Protein AF-A0A848B820-F1 (afdb_monomer_lite)

pLDDT: mean 86.5, std 9.91, range [56.38, 97.12]

Structure (mmCIF, N/CA/C/O backbone):
data_AF-A0A848B820-F1
#
_entry.id   AF-A0A848B820-F1
#
loop_
_atom_site.group_PDB
_atom_site.id
_atom_site.type_symbol
_atom_site.label_atom_id
_atom_site.label_alt_id
_atom_site.label_comp_id
_atom_site.label_asym_id
_atom_site.label_entity_id
_atom_site.label_seq_id
_atom_site.pdbx_PDB_ins_code
_atom_site.Cartn_x
_atom_site.Cartn_y
_atom_site.Cartn_z
_atom_site.occupancy
_atom_site.B_iso_or_equiv
_atom_site.auth_seq_id
_atom_site.auth_comp_id
_atom_site.auth_asym_id
_atom_site.auth_atom_id
_atom_site.pdbx_PDB_model_num
ATOM 1 N N . MET A 1 1 ? 37.236 -5.434 -20.023 1.00 56.38 1 MET A N 1
ATOM 2 C CA . MET A 1 1 ? 35.942 -5.131 -19.377 1.00 56.38 1 MET A CA 1
ATOM 3 C C . MET A 1 1 ? 34.919 -4.988 -20.495 1.00 56.38 1 MET A C 1
ATOM 5 O O . MET A 1 1 ? 35.063 -4.077 -21.299 1.00 56.38 1 MET A O 1
ATOM 9 N N . ASN A 1 2 ? 33.991 -5.938 -20.644 1.00 69.88 2 ASN A N 1
ATOM 10 C CA . ASN A 1 2 ? 32.996 -5.896 -21.718 1.00 69.88 2 ASN A CA 1
ATOM 11 C C . ASN A 1 2 ? 31.919 -4.860 -21.369 1.00 69.88 2 ASN A C 1
ATOM 13 O O . ASN A 1 2 ? 31.349 -4.907 -20.282 1.00 69.88 2 ASN A O 1
ATOM 17 N N . GLY A 1 3 ? 31.628 -3.925 -22.278 1.00 71.81 3 GLY A N 1
ATOM 18 C CA . GLY A 1 3 ? 30.678 -2.827 -22.025 1.00 71.81 3 GLY A CA 1
ATOM 19 C C . GLY A 1 3 ? 29.258 -3.284 -21.655 1.00 71.81 3 GLY A C 1
ATOM 20 O O . GLY A 1 3 ? 28.543 -2.582 -20.945 1.00 71.81 3 GLY A O 1
ATOM 21 N N . ILE A 1 4 ? 28.876 -4.492 -22.073 1.00 80.56 4 ILE A N 1
ATOM 22 C CA . ILE A 1 4 ? 27.614 -5.157 -21.713 1.00 80.56 4 ILE A CA 1
ATOM 23 C C . ILE A 1 4 ? 27.532 -5.538 -20.228 1.00 80.56 4 ILE A C 1
ATOM 25 O O . ILE A 1 4 ? 26.482 -5.348 -19.613 1.00 80.56 4 ILE A O 1
ATOM 29 N N . ASP A 1 5 ? 28.633 -5.997 -19.630 1.00 83.12 5 ASP A N 1
ATOM 30 C CA . ASP A 1 5 ? 28.668 -6.371 -18.212 1.00 83.12 5 ASP A CA 1
ATOM 31 C C . ASP A 1 5 ? 28.551 -5.123 -17.325 1.00 83.12 5 ASP A C 1
ATOM 33 O O . ASP A 1 5 ? 27.785 -5.110 -16.361 1.00 83.12 5 ASP A O 1
ATOM 37 N N . GLY A 1 6 ? 29.216 -4.029 -17.720 1.00 84.94 6 GLY A N 1
ATOM 38 C CA . GLY A 1 6 ? 29.137 -2.743 -17.021 1.00 84.94 6 GLY A CA 1
ATOM 39 C C . GLY A 1 6 ? 27.735 -2.122 -17.042 1.00 84.94 6 GLY A C 1
ATOM 40 O O . GLY A 1 6 ? 27.278 -1.583 -16.033 1.00 84.94 6 GLY A O 1
ATOM 41 N N . LEU A 1 7 ? 27.003 -2.244 -18.157 1.00 84.88 7 LEU A N 1
ATOM 42 C CA . LEU A 1 7 ? 25.616 -1.775 -18.241 1.00 84.88 7 LEU A CA 1
ATOM 43 C C . LEU A 1 7 ? 24.677 -2.614 -17.364 1.00 84.88 7 LEU A C 1
ATOM 45 O O . LEU A 1 7 ? 23.835 -2.065 -16.649 1.00 84.88 7 LEU A O 1
ATOM 49 N N . ALA A 1 8 ? 24.824 -3.941 -17.390 1.00 88.12 8 ALA A N 1
ATOM 50 C CA . ALA A 1 8 ? 24.019 -4.833 -16.562 1.00 88.12 8 ALA A CA 1
ATOM 51 C C . ALA A 1 8 ? 24.232 -4.561 -15.061 1.00 88.12 8 ALA A C 1
ATOM 53 O O . ALA A 1 8 ? 23.273 -4.542 -14.282 1.00 88.12 8 ALA A O 1
ATOM 54 N N . GLU A 1 9 ? 25.473 -4.300 -14.652 1.00 89.44 9 GLU A N 1
ATOM 55 C CA . GLU A 1 9 ? 25.823 -3.942 -13.279 1.00 89.44 9 GLU A CA 1
ATOM 56 C C . GLU A 1 9 ? 25.278 -2.564 -12.872 1.00 89.44 9 GLU A C 1
ATOM 58 O O . GLU A 1 9 ? 24.701 -2.420 -11.786 1.00 89.44 9 GLU A O 1
ATOM 63 N N . ALA A 1 10 ? 25.358 -1.568 -13.760 1.00 86.31 10 ALA A N 1
ATOM 64 C CA . ALA A 1 10 ? 24.776 -0.246 -13.536 1.00 86.31 10 ALA A CA 1
ATOM 65 C C . ALA A 1 10 ? 23.250 -0.317 -13.347 1.00 86.31 10 ALA A C 1
ATOM 67 O O . ALA A 1 10 ? 22.708 0.291 -12.419 1.00 86.31 10 ALA A O 1
ATOM 68 N N . LEU A 1 11 ? 22.557 -1.123 -14.158 1.00 87.00 11 LEU A N 1
ATOM 69 C CA . LEU A 1 11 ? 21.112 -1.346 -14.040 1.00 87.00 11 LEU A CA 1
ATOM 70 C C . LEU A 1 11 ? 20.741 -2.043 -12.726 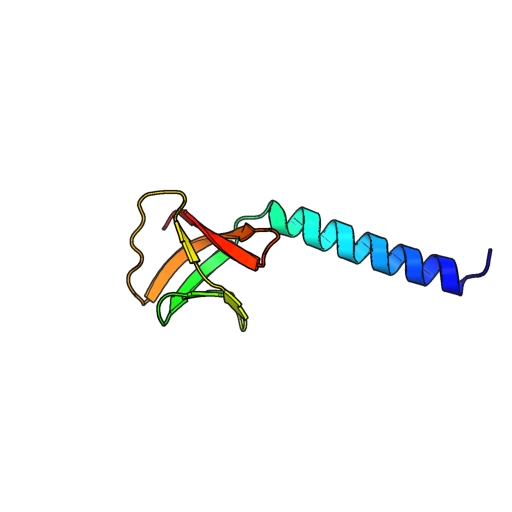1.00 87.00 11 LEU A C 1
ATOM 72 O O . LEU A 1 11 ? 19.798 -1.627 -12.045 1.00 87.00 11 LEU A O 1
ATOM 76 N N . ARG A 1 12 ? 21.490 -3.080 -12.328 1.00 85.75 12 ARG A N 1
ATOM 77 C CA . ARG A 1 12 ? 21.278 -3.769 -11.042 1.00 85.75 12 ARG A CA 1
ATOM 78 C C . ARG A 1 12 ? 21.479 -2.823 -9.862 1.00 85.75 12 ARG A C 1
ATOM 80 O O . ARG A 1 12 ? 20.648 -2.795 -8.953 1.00 85.75 12 ARG A O 1
ATOM 87 N N . THR A 1 13 ? 22.534 -2.017 -9.900 1.00 86.56 13 THR A N 1
ATOM 88 C CA . THR A 1 13 ? 22.856 -1.045 -8.848 1.00 86.56 13 THR A CA 1
ATOM 89 C C . THR A 1 13 ? 21.806 0.059 -8.766 1.00 86.56 13 THR A C 1
ATOM 91 O O . THR A 1 13 ? 21.340 0.384 -7.673 1.00 86.56 13 THR A O 1
ATOM 94 N N . GLY A 1 14 ? 21.365 0.590 -9.910 1.00 81.38 14 GLY A N 1
ATOM 95 C CA . GLY A 1 14 ? 20.284 1.573 -9.980 1.00 81.38 14 GLY A CA 1
ATOM 96 C C . GLY A 1 14 ? 18.976 1.034 -9.404 1.00 81.38 14 GLY A C 1
ATOM 97 O O . GLY A 1 14 ? 18.345 1.693 -8.579 1.00 81.38 14 GLY A O 1
ATOM 98 N N . ARG A 1 15 ? 18.608 -0.207 -9.748 1.00 80.19 15 ARG A N 1
ATOM 99 C CA . ARG A 1 15 ? 17.413 -0.871 -9.204 1.00 80.19 15 ARG A CA 1
ATOM 100 C C . ARG A 1 15 ? 17.509 -1.097 -7.693 1.00 80.19 15 ARG A C 1
ATOM 102 O O . ARG A 1 15 ? 16.517 -0.902 -6.993 1.00 80.19 15 ARG A O 1
ATOM 109 N N . LYS A 1 16 ? 18.685 -1.483 -7.188 1.00 78.81 16 LYS A N 1
ATOM 110 C CA . LYS A 1 16 ? 18.933 -1.668 -5.751 1.00 78.81 16 LYS A CA 1
ATOM 111 C C . LYS A 1 16 ? 18.790 -0.348 -4.988 1.00 78.81 16 LYS A C 1
ATOM 113 O O . LYS A 1 16 ? 18.009 -0.291 -4.046 1.00 78.81 16 LYS A O 1
ATOM 118 N N . ARG A 1 17 ? 19.435 0.726 -5.456 1.00 75.94 17 ARG A N 1
ATOM 119 C CA . ARG A 1 17 ? 19.335 2.065 -4.843 1.00 75.94 17 ARG A CA 1
ATOM 120 C C . ARG A 1 17 ? 17.920 2.632 -4.895 1.00 75.94 17 ARG A C 1
ATOM 122 O O . ARG A 1 17 ? 17.466 3.231 -3.928 1.00 75.94 17 ARG A O 1
ATOM 129 N N . ALA A 1 18 ? 17.200 2.438 -6.001 1.00 67.81 18 ALA A N 1
ATOM 130 C CA . ALA A 1 18 ? 15.806 2.864 -6.108 1.00 67.81 18 ALA A CA 1
ATOM 131 C C . ALA A 1 18 ? 14.914 2.145 -5.083 1.00 67.81 18 ALA A C 1
ATOM 133 O O . ALA A 1 18 ? 14.042 2.771 -4.485 1.00 67.81 18 ALA A O 1
ATOM 134 N N . ARG A 1 19 ? 15.163 0.850 -4.845 1.00 66.25 19 ARG A N 1
ATOM 135 C CA . ARG A 1 19 ? 14.468 0.062 -3.821 1.00 66.25 19 ARG A CA 1
ATOM 136 C C . ARG A 1 19 ? 14.816 0.531 -2.406 1.00 66.25 19 ARG A C 1
ATOM 138 O O . ARG A 1 19 ? 13.905 0.793 -1.634 1.00 66.25 19 ARG A O 1
ATOM 145 N N . GLU A 1 20 ? 16.098 0.711 -2.098 1.00 68.62 20 GLU A N 1
ATOM 146 C CA . GLU A 1 20 ? 16.563 1.202 -0.788 1.00 68.62 20 GLU A CA 1
ATOM 147 C C . GLU A 1 20 ? 16.026 2.609 -0.474 1.00 68.62 20 GLU A C 1
ATOM 149 O O . GLU A 1 20 ? 15.591 2.876 0.642 1.00 68.62 20 GLU A O 1
ATOM 154 N N . ASN A 1 21 ? 15.965 3.499 -1.467 1.00 64.69 21 ASN A N 1
ATOM 155 C CA . ASN A 1 21 ? 15.390 4.835 -1.292 1.00 64.69 21 ASN A CA 1
ATOM 156 C C . ASN A 1 21 ? 13.859 4.816 -1.152 1.00 64.69 21 ASN A C 1
ATOM 158 O O . ASN A 1 21 ? 13.295 5.701 -0.509 1.00 64.69 21 ASN A O 1
ATOM 162 N N . ALA A 1 22 ? 13.174 3.839 -1.754 1.00 60.94 22 ALA A N 1
ATOM 163 C CA . ALA A 1 22 ? 11.733 3.661 -1.592 1.00 60.94 22 ALA A CA 1
ATOM 164 C C . ALA A 1 22 ? 11.374 3.102 -0.206 1.00 60.94 22 ALA A C 1
ATOM 166 O O . ALA A 1 22 ? 10.348 3.492 0.344 1.00 60.94 22 ALA A O 1
ATOM 167 N N . GLU A 1 23 ? 12.237 2.259 0.375 1.00 60.00 23 GLU A N 1
ATOM 168 C CA . GLU A 1 23 ? 12.115 1.776 1.762 1.00 60.00 23 GLU A CA 1
ATOM 169 C C . GLU A 1 23 ? 12.162 2.935 2.778 1.00 60.00 23 GLU A C 1
ATOM 171 O O . GLU A 1 23 ? 11.580 2.823 3.850 1.00 60.00 23 GLU A O 1
ATOM 176 N N . GLN A 1 24 ? 12.788 4.071 2.439 1.00 63.81 24 GLN A N 1
ATOM 177 C CA . GLN A 1 24 ? 12.911 5.226 3.341 1.00 63.81 24 GLN A CA 1
ATOM 178 C C . GLN A 1 24 ? 11.861 6.327 3.141 1.00 63.81 24 GLN A C 1
ATOM 180 O O . GLN A 1 24 ? 11.800 7.259 3.945 1.00 63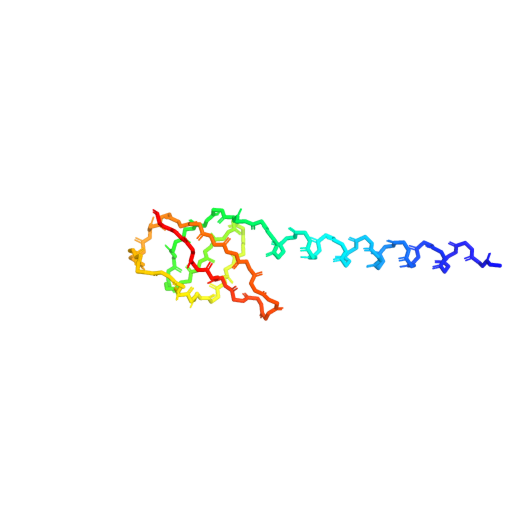.81 24 GLN A O 1
ATOM 185 N N . LYS A 1 25 ? 11.035 6.274 2.089 1.00 81.19 25 LYS A N 1
ATOM 186 C CA . LYS A 1 25 ? 10.065 7.342 1.811 1.00 81.19 25 LYS A CA 1
ATOM 187 C C . LYS A 1 25 ? 8.647 6.906 2.134 1.00 81.19 25 LYS A C 1
ATOM 189 O O . LYS A 1 25 ? 8.117 5.972 1.536 1.00 81.19 25 LYS A O 1
ATOM 194 N N . ALA A 1 26 ? 8.024 7.656 3.040 1.00 87.62 26 ALA A N 1
ATOM 195 C CA . ALA A 1 26 ? 6.588 7.602 3.252 1.00 87.62 26 ALA A CA 1
ATOM 196 C C . ALA A 1 26 ? 5.858 7.930 1.939 1.00 87.62 26 ALA A C 1
ATOM 198 O O . ALA A 1 26 ? 6.191 8.891 1.242 1.00 87.62 26 ALA A O 1
ATOM 199 N N . GLN A 1 27 ? 4.866 7.119 1.605 1.00 92.06 27 GLN A N 1
ATOM 200 C CA . GLN A 1 27 ? 4.016 7.254 0.431 1.00 92.06 27 GLN A CA 1
ATOM 201 C C . GLN A 1 27 ? 2.568 7.392 0.880 1.00 92.06 27 GLN A C 1
ATOM 203 O O . GLN A 1 27 ? 2.170 6.812 1.886 1.00 92.06 27 GLN A O 1
ATOM 208 N N . ARG A 1 28 ? 1.768 8.146 0.124 1.00 93.44 28 ARG A N 1
ATOM 209 C CA . ARG A 1 28 ? 0.340 8.285 0.407 1.00 93.44 28 ARG A CA 1
ATOM 210 C C . ARG A 1 28 ? -0.444 7.182 -0.299 1.00 93.44 28 ARG A C 1
ATOM 212 O O . ARG A 1 28 ? -0.309 7.020 -1.512 1.00 93.44 28 ARG A O 1
ATOM 219 N N . GLY A 1 29 ? -1.269 6.469 0.454 1.00 94.38 29 GLY A N 1
ATOM 220 C CA . GLY A 1 29 ? -2.178 5.440 -0.037 1.00 94.38 29 GLY A CA 1
ATOM 221 C C . GLY A 1 29 ? -3.625 5.698 0.372 1.00 94.38 29 GLY A C 1
ATOM 222 O O . GLY A 1 29 ? -3.921 6.650 1.098 1.00 94.38 29 GLY A O 1
ATOM 223 N N . VAL A 1 30 ? -4.515 4.846 -0.127 1.00 96.69 30 VAL A N 1
ATOM 224 C CA . VAL A 1 30 ? -5.929 4.772 0.263 1.00 96.69 30 VAL A CA 1
ATOM 225 C C . VAL A 1 30 ? -6.220 3.341 0.683 1.00 96.69 30 VAL A C 1
ATOM 227 O O . VAL A 1 30 ? -5.712 2.417 0.046 1.00 96.69 30 VAL A O 1
ATOM 230 N N . ILE A 1 31 ? -6.990 3.156 1.748 1.00 95.75 31 ILE A N 1
ATOM 231 C CA . ILE A 1 31 ? -7.440 1.828 2.156 1.00 95.75 31 ILE A CA 1
ATOM 232 C C . ILE A 1 31 ? -8.631 1.424 1.290 1.00 95.75 31 ILE A C 1
ATOM 234 O O . ILE A 1 31 ? -9.602 2.168 1.182 1.00 95.75 31 ILE A O 1
ATOM 238 N N . GLU A 1 32 ? -8.516 0.279 0.629 1.00 96.12 32 GLU A N 1
ATOM 239 C CA . GLU A 1 32 ? -9.554 -0.320 -0.207 1.00 96.12 32 GLU A CA 1
ATOM 240 C C . GLU A 1 32 ? -9.513 -1.840 -0.023 1.00 96.12 32 GLU A C 1
ATOM 242 O O . GLU A 1 32 ? -8.446 -2.454 -0.151 1.00 96.12 32 GLU A O 1
ATOM 247 N N . ASP A 1 33 ? -10.664 -2.439 0.284 1.00 94.12 33 ASP A N 1
ATOM 248 C CA . ASP A 1 33 ? -10.836 -3.879 0.501 1.00 94.12 33 ASP A CA 1
ATOM 249 C C . ASP A 1 33 ? -9.854 -4.444 1.551 1.00 94.12 33 ASP A C 1
ATOM 251 O O . ASP A 1 33 ? -9.262 -5.516 1.379 1.00 94.12 33 ASP A O 1
ATOM 255 N N . GLY A 1 34 ? -9.614 -3.691 2.635 1.00 92.75 34 GLY A N 1
ATOM 256 C CA . GLY A 1 34 ? -8.686 -4.083 3.709 1.00 92.75 34 GLY A CA 1
ATOM 257 C C . GLY A 1 34 ? -7.203 -4.091 3.305 1.00 92.75 34 GLY A C 1
ATOM 258 O O . GLY A 1 34 ? -6.372 -4.744 3.946 1.00 92.75 34 GLY A O 1
ATOM 259 N N . ARG A 1 35 ? -6.852 -3.396 2.219 1.00 96.69 35 ARG A N 1
ATOM 260 C CA . ARG A 1 35 ? -5.492 -3.289 1.673 1.00 96.69 35 ARG A CA 1
ATOM 261 C C . ARG A 1 35 ? -5.147 -1.833 1.413 1.00 96.69 35 ARG A C 1
ATOM 263 O O . ARG A 1 35 ? -6.024 -1.003 1.223 1.00 96.69 35 ARG A O 1
ATOM 270 N N . VAL A 1 36 ? -3.858 -1.510 1.334 1.00 96.31 36 VAL A N 1
ATOM 271 C CA . VAL A 1 36 ? -3.432 -0.158 0.946 1.00 96.31 36 VAL A CA 1
ATOM 272 C C . VAL A 1 36 ? -3.182 -0.117 -0.556 1.00 96.31 36 VAL A C 1
ATOM 274 O O . VAL A 1 36 ? -2.284 -0.795 -1.065 1.00 96.31 36 VAL A O 1
ATOM 277 N N . ARG A 1 37 ? -3.939 0.719 -1.270 1.00 97.12 37 ARG A N 1
ATOM 278 C CA . ARG A 1 37 ? -3.715 1.028 -2.681 1.00 97.12 37 ARG A CA 1
ATOM 279 C C . ARG A 1 37 ? -2.821 2.256 -2.841 1.00 97.12 37 ARG A C 1
ATOM 281 O O . ARG A 1 37 ? -3.087 3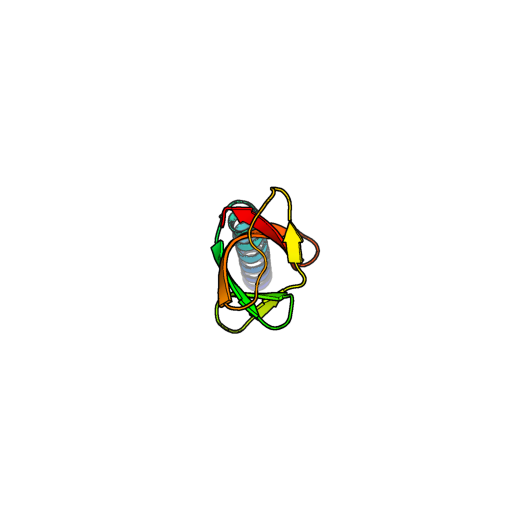.322 -2.288 1.00 97.12 37 ARG A O 1
ATOM 288 N N . ILE A 1 38 ? -1.778 2.120 -3.660 1.00 94.56 38 ILE A N 1
ATOM 289 C CA . ILE A 1 38 ? -0.895 3.215 -4.085 1.00 94.56 38 ILE A CA 1
ATOM 290 C C . ILE A 1 38 ? -0.804 3.179 -5.608 1.00 94.56 38 ILE A C 1
ATOM 292 O O . ILE A 1 38 ? -0.248 2.247 -6.198 1.00 94.56 38 ILE A O 1
ATOM 296 N N . GLY A 1 39 ? -1.376 4.189 -6.266 1.00 91.69 39 GLY A N 1
ATOM 297 C CA . GLY A 1 39 ? -1.531 4.175 -7.721 1.00 91.69 39 GLY A CA 1
ATOM 298 C C . GLY A 1 39 ? -2.326 2.944 -8.173 1.00 91.69 39 GLY A C 1
ATOM 299 O O . GLY A 1 39 ? -3.462 2.754 -7.742 1.00 91.69 39 GLY A O 1
ATOM 300 N N . ALA A 1 40 ? -1.708 2.114 -9.018 1.00 92.88 40 ALA A N 1
ATOM 301 C CA . ALA A 1 40 ? -2.287 0.876 -9.554 1.00 92.88 40 ALA A CA 1
ATOM 302 C C . ALA A 1 40 ? -1.909 -0.396 -8.762 1.00 92.88 40 ALA A C 1
ATOM 304 O O . ALA A 1 40 ? -2.214 -1.502 -9.199 1.00 92.88 40 ALA A O 1
ATOM 305 N N . ARG A 1 41 ? -1.190 -0.273 -7.637 1.00 94.00 41 ARG A N 1
ATOM 306 C CA . ARG A 1 41 ? -0.719 -1.418 -6.838 1.00 94.00 41 ARG A CA 1
ATOM 307 C C . ARG A 1 41 ? -1.492 -1.519 -5.529 1.00 94.00 41 ARG A C 1
ATOM 309 O O . ARG A 1 41 ? -1.791 -0.494 -4.924 1.00 94.00 41 ARG A O 1
ATOM 316 N N . SER A 1 42 ? -1.754 -2.748 -5.085 1.00 95.62 42 SER A N 1
ATOM 317 C CA . SER A 1 42 ? -2.444 -3.053 -3.827 1.00 95.62 42 SER A CA 1
ATOM 318 C C . SER A 1 42 ? -1.574 -3.927 -2.924 1.00 95.62 42 SER A C 1
ATOM 320 O O . SER A 1 42 ? -1.084 -4.983 -3.338 1.00 95.62 42 SER A O 1
ATOM 322 N N . TYR A 1 43 ? -1.398 -3.495 -1.679 1.00 95.38 43 TYR A N 1
ATOM 323 C CA . TYR A 1 43 ? -0.470 -4.078 -0.716 1.00 95.38 43 TYR A CA 1
ATOM 324 C C . TYR A 1 43 ? -1.213 -4.589 0.524 1.00 95.38 43 TYR A C 1
ATOM 326 O O . TYR A 1 43 ? -2.131 -3.912 0.993 1.00 95.38 43 TYR A O 1
ATOM 334 N N . PRO A 1 44 ? -0.829 -5.751 1.088 1.00 95.50 44 PRO A N 1
ATOM 335 C CA . PRO A 1 44 ? -1.326 -6.138 2.404 1.00 95.50 44 PRO A CA 1
ATOM 336 C C . PRO A 1 44 ? -0.868 -5.093 3.428 1.00 95.50 44 PRO A C 1
ATOM 338 O O . PRO A 1 44 ? 0.224 -4.536 3.286 1.00 95.50 44 PRO A O 1
ATOM 341 N N . MET A 1 45 ? -1.699 -4.804 4.428 1.00 92.31 45 MET A N 1
ATOM 342 C CA . MET A 1 45 ? -1.443 -3.708 5.362 1.00 92.31 45 MET A CA 1
ATOM 343 C C . MET A 1 45 ? -1.089 -4.186 6.767 1.00 92.31 45 MET A C 1
ATOM 345 O O . MET A 1 45 ? -1.573 -5.216 7.235 1.00 92.31 45 MET A O 1
ATOM 349 N N . L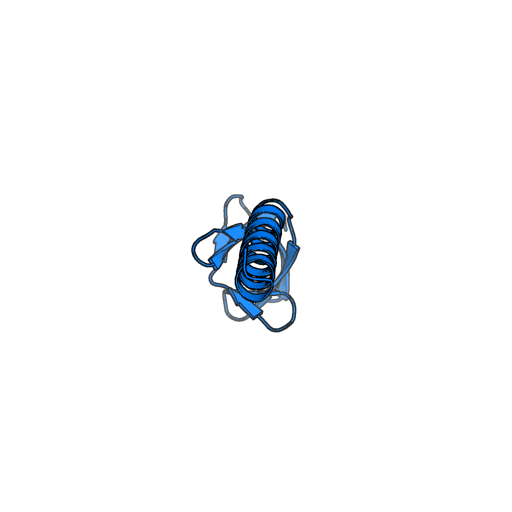YS A 1 46 ? -0.256 -3.400 7.449 1.00 92.88 46 LYS A N 1
ATOM 350 C CA . LYS A 1 46 ? 0.042 -3.527 8.876 1.00 92.88 46 LYS A CA 1
ATOM 351 C C . LYS A 1 46 ? 0.110 -2.135 9.490 1.00 92.88 46 LYS A C 1
ATOM 353 O O . LYS A 1 46 ? 0.780 -1.267 8.942 1.00 92.88 46 LYS A O 1
ATOM 358 N N . ALA A 1 47 ? -0.531 -1.919 10.630 1.00 87.88 47 ALA A N 1
ATOM 359 C CA . ALA A 1 47 ? -0.438 -0.650 11.341 1.00 87.88 47 ALA A CA 1
ATOM 360 C C . ALA A 1 47 ? 0.755 -0.657 12.312 1.00 87.88 47 ALA A C 1
ATOM 362 O O . ALA A 1 47 ? 0.922 -1.605 13.081 1.00 87.88 47 ALA A O 1
ATOM 363 N N . ALA A 1 48 ? 1.612 0.367 12.248 1.00 86.00 48 ALA A N 1
ATOM 364 C CA . ALA A 1 48 ? 2.660 0.610 13.247 1.00 86.00 48 ALA A CA 1
ATOM 365 C C . ALA A 1 48 ? 2.210 1.592 14.342 1.00 86.00 48 ALA A C 1
ATOM 367 O O . ALA A 1 48 ? 2.843 1.669 15.392 1.00 86.00 48 ALA A O 1
ATOM 368 N N . VAL A 1 49 ? 1.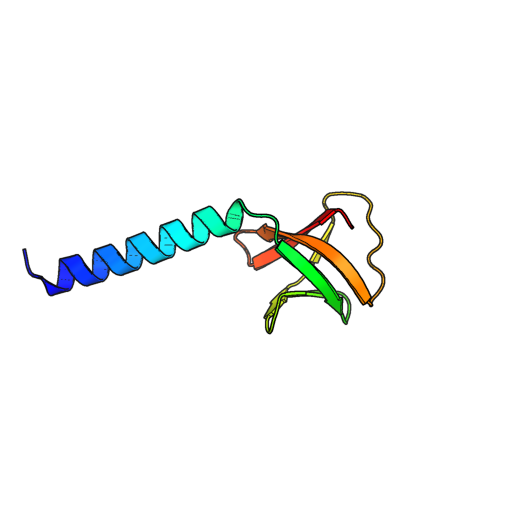128 2.327 14.086 1.00 83.31 49 VAL A N 1
ATOM 369 C CA . VAL A 1 49 ? 0.486 3.289 14.987 1.00 83.31 49 VAL A CA 1
ATOM 370 C C . VAL A 1 49 ? -1.017 3.031 15.010 1.00 83.31 49 VAL A C 1
ATOM 372 O O . VAL A 1 49 ? -1.538 2.394 14.095 1.00 83.31 49 VAL A O 1
ATOM 375 N N . ASP A 1 50 ? -1.706 3.530 16.033 1.00 85.12 50 ASP A N 1
ATOM 376 C CA . ASP A 1 50 ? -3.168 3.556 16.026 1.00 85.12 50 ASP A CA 1
ATOM 377 C C . ASP A 1 50 ? -3.648 4.553 14.961 1.00 85.12 50 ASP A C 1
ATOM 379 O O . ASP A 1 50 ? -3.223 5.711 14.942 1.00 85.12 50 ASP A O 1
ATOM 383 N N . ALA A 1 51 ? -4.442 4.070 14.013 1.00 84.25 51 ALA A N 1
ATOM 384 C CA . ALA A 1 51 ? -4.845 4.803 12.821 1.00 84.25 51 ALA A CA 1
ATOM 385 C C . ALA A 1 51 ? -6.208 4.302 12.346 1.00 84.25 51 ALA A C 1
ATOM 387 O O . ALA A 1 51 ? -6.491 3.104 12.410 1.00 84.25 51 ALA A O 1
ATOM 388 N N . ASP A 1 52 ? -7.030 5.211 11.818 1.00 87.62 52 ASP A N 1
ATOM 389 C CA . ASP A 1 52 ? -8.279 4.822 11.172 1.00 87.62 52 ASP A CA 1
ATOM 390 C C . ASP A 1 52 ? -7.967 4.002 9.914 1.00 87.62 52 ASP A C 1
ATOM 392 O O . ASP A 1 52 ? -7.335 4.483 8.969 1.00 87.62 52 ASP A O 1
ATOM 396 N N . THR A 1 53 ? -8.399 2.741 9.937 1.00 89.75 53 THR A N 1
ATOM 397 C CA . THR A 1 53 ? -8.200 1.783 8.847 1.00 89.75 53 THR A CA 1
ATOM 398 C C . THR A 1 53 ? -9.481 1.452 8.090 1.00 89.75 53 THR A C 1
ATOM 400 O O . THR A 1 53 ? -9.538 0.454 7.374 1.00 89.75 53 THR A O 1
ATOM 403 N N . SER A 1 54 ? -10.508 2.290 8.232 1.00 93.31 54 SER A N 1
ATOM 404 C CA . SER A 1 54 ? -11.740 2.181 7.456 1.00 93.31 54 SER A CA 1
ATOM 405 C C . SER A 1 54 ? -11.466 2.348 5.957 1.00 93.31 54 SER A C 1
ATOM 407 O O . SER A 1 54 ? -10.579 3.103 5.547 1.00 93.31 54 SER A O 1
ATOM 409 N N . ASP A 1 55 ? -12.240 1.659 5.119 1.00 95.19 55 ASP A N 1
ATOM 410 C CA . ASP A 1 55 ? -12.137 1.819 3.668 1.00 95.19 55 ASP A CA 1
ATOM 411 C C . ASP A 1 55 ? -12.396 3.279 3.256 1.00 95.19 55 ASP A C 1
ATOM 413 O O . ASP A 1 55 ? -13.271 3.968 3.782 1.00 95.19 55 ASP A O 1
ATOM 417 N N . GLY A 1 56 ? -11.610 3.761 2.295 1.00 94.19 56 GLY A N 1
ATOM 418 C CA . GLY A 1 56 ? -11.591 5.152 1.848 1.00 94.19 56 GLY A CA 1
ATOM 419 C C . GLY A 1 56 ? -10.637 6.058 2.635 1.00 94.19 56 GLY A C 1
ATOM 420 O O . GLY A 1 56 ? -10.304 7.144 2.144 1.00 94.19 56 GLY A O 1
ATOM 421 N N . SER A 1 57 ? -10.135 5.623 3.796 1.00 92.81 57 SER A N 1
ATOM 422 C CA . SER A 1 57 ? -9.174 6.399 4.583 1.00 92.81 57 SER A CA 1
ATOM 423 C C . SER A 1 57 ? -7.857 6.591 3.831 1.00 92.81 57 SER A C 1
ATOM 425 O O . SER A 1 57 ? -7.314 5.673 3.207 1.00 92.81 57 SER A O 1
ATOM 427 N N . ARG A 1 58 ? -7.337 7.823 3.864 1.00 94.06 58 ARG A N 1
ATOM 428 C CA . ARG A 1 58 ? -6.026 8.171 3.303 1.00 94.06 58 ARG A CA 1
ATOM 429 C C . ARG A 1 58 ? -4.977 7.958 4.376 1.00 94.06 58 ARG A C 1
ATOM 431 O O . ARG A 1 58 ? -5.169 8.395 5.496 1.00 94.06 58 ARG A O 1
ATOM 438 N N . VAL A 1 59 ? -3.873 7.321 4.015 1.00 94.25 59 VAL A N 1
ATOM 439 C CA . VAL A 1 59 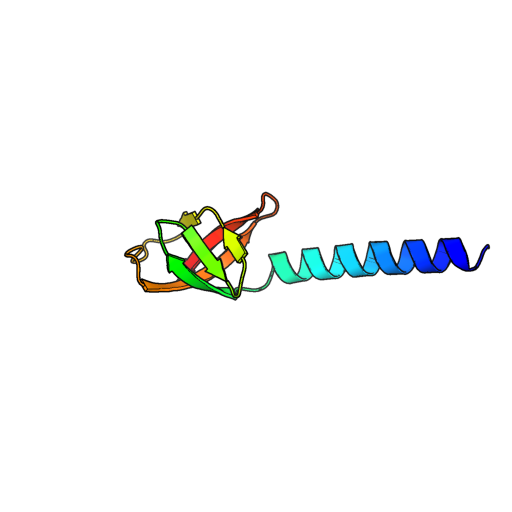? -2.823 6.959 4.970 1.00 94.25 59 VAL A CA 1
ATOM 440 C C . VAL A 1 59 ? -1.439 7.236 4.408 1.00 94.25 59 VAL A C 1
ATOM 442 O O . VAL A 1 59 ? -1.212 7.174 3.196 1.00 94.25 59 VAL A O 1
ATOM 445 N N . TRP A 1 60 ? -0.496 7.511 5.299 1.00 94.12 60 TRP A N 1
ATOM 446 C CA . TRP A 1 60 ? 0.930 7.502 5.011 1.00 94.12 60 TRP A CA 1
ATOM 447 C C . TRP A 1 60 ? 1.508 6.140 5.359 1.00 94.12 60 TRP A C 1
ATOM 449 O O . TRP A 1 60 ? 1.367 5.649 6.480 1.00 94.12 60 TRP A O 1
ATOM 459 N N . VAL A 1 61 ? 2.184 5.534 4.388 1.00 93.44 61 VAL A N 1
ATOM 460 C CA . VAL A 1 61 ? 2.741 4.192 4.519 1.00 93.44 61 VAL A CA 1
ATOM 461 C C . VAL A 1 61 ? 4.189 4.124 4.068 1.00 93.44 61 VAL A C 1
ATOM 463 O O . VAL A 1 61 ? 4.600 4.828 3.148 1.00 93.44 61 VAL A O 1
ATOM 466 N N . GLN A 1 62 ? 4.959 3.226 4.669 1.00 92.50 62 GLN A N 1
ATOM 467 C CA . GLN A 1 62 ? 6.221 2.752 4.104 1.00 92.50 62 GLN A CA 1
ATOM 468 C C . GLN A 1 62 ? 6.043 1.330 3.585 1.00 92.50 62 GLN A C 1
ATOM 470 O O . GLN A 1 62 ? 5.375 0.512 4.213 1.00 92.50 62 GLN A O 1
ATOM 475 N N . ILE A 1 63 ? 6.637 1.029 2.432 1.00 90.75 63 ILE A N 1
ATOM 476 C CA . ILE A 1 63 ? 6.610 -0.328 1.885 1.00 90.75 63 ILE A CA 1
ATOM 477 C C . ILE A 1 63 ? 7.801 -1.096 2.450 1.00 90.75 63 ILE A C 1
ATOM 479 O O . ILE A 1 63 ? 8.953 -0.779 2.153 1.00 90.75 63 ILE A O 1
ATOM 483 N N . ALA A 1 64 ? 7.512 -2.107 3.264 1.00 88.06 64 ALA A N 1
ATOM 484 C CA . ALA A 1 64 ? 8.507 -2.999 3.832 1.00 88.06 64 ALA A CA 1
ATOM 485 C C . ALA A 1 64 ? 9.120 -3.920 2.761 1.00 88.06 64 ALA A C 1
ATOM 487 O O . ALA A 1 64 ? 8.620 -4.065 1.642 1.00 88.06 64 ALA A O 1
ATOM 488 N N . ARG A 1 65 ? 10.236 -4.571 3.110 1.00 84.69 65 ARG A N 1
ATOM 489 C CA . ARG A 1 65 ? 11.014 -5.422 2.189 1.00 84.69 65 ARG A CA 1
ATOM 490 C C . ARG A 1 65 ? 10.234 -6.595 1.608 1.00 84.69 65 ARG A C 1
ATOM 492 O O . ARG A 1 65 ? 10.526 -7.000 0.480 1.00 84.69 65 ARG A O 1
ATOM 499 N N . ASP A 1 66 ? 9.293 -7.118 2.383 1.00 86.50 66 ASP A N 1
ATOM 500 C CA . ASP A 1 66 ? 8.374 -8.204 2.040 1.00 86.50 66 ASP A CA 1
ATOM 501 C C . ASP A 1 66 ? 7.197 -7.740 1.160 1.00 86.50 66 ASP A C 1
ATOM 503 O O . ASP A 1 66 ? 6.430 -8.566 0.675 1.00 86.50 66 ASP A O 1
ATOM 507 N N . GLY A 1 67 ? 7.077 -6.432 0.908 1.00 88.31 67 GLY A N 1
ATOM 508 C CA . GLY A 1 67 ? 5.985 -5.838 0.146 1.00 88.31 67 GLY A CA 1
ATOM 509 C C . GLY A 1 67 ? 4.766 -5.465 0.990 1.00 88.31 67 GLY A C 1
ATOM 510 O O . GLY A 1 67 ? 3.744 -5.101 0.417 1.00 88.31 67 GLY A O 1
ATOM 511 N N . THR A 1 68 ? 4.844 -5.521 2.318 1.00 93.44 68 THR A N 1
ATOM 512 C CA . THR A 1 68 ? 3.763 -5.065 3.201 1.00 93.44 68 THR A CA 1
ATOM 513 C C . THR A 1 68 ? 3.745 -3.536 3.287 1.00 93.44 68 THR A C 1
ATOM 515 O O . THR A 1 68 ? 4.790 -2.905 3.445 1.00 93.44 68 THR A O 1
ATOM 518 N N . ALA A 1 69 ? 2.564 -2.919 3.208 1.00 93.19 69 ALA A N 1
ATOM 519 C CA . ALA A 1 69 ? 2.387 -1.498 3.489 1.00 93.19 69 ALA A CA 1
ATOM 520 C C . ALA A 1 69 ? 2.237 -1.281 4.999 1.00 93.19 69 ALA A C 1
ATOM 522 O O . ALA A 1 69 ? 1.248 -1.689 5.607 1.00 93.19 69 ALA A O 1
ATOM 523 N N . VAL A 1 70 ? 3.230 -0.636 5.603 1.00 93.25 70 VAL A N 1
ATOM 524 C CA . VAL A 1 70 ? 3.237 -0.302 7.026 1.00 93.25 70 VAL A CA 1
ATOM 525 C C . VAL A 1 70 ? 2.675 1.101 7.207 1.00 93.25 70 VAL A C 1
ATOM 527 O O . VAL A 1 70 ? 3.304 2.067 6.778 1.00 93.25 70 VAL A O 1
ATOM 530 N N . ILE A 1 71 ? 1.501 1.212 7.826 1.00 92.88 71 ILE A N 1
ATOM 531 C CA . ILE A 1 71 ? 0.841 2.485 8.130 1.00 92.88 71 ILE A CA 1
ATOM 532 C C . ILE A 1 71 ? 1.583 3.168 9.274 1.00 92.88 71 ILE A C 1
ATOM 534 O O . ILE A 1 71 ? 1.730 2.601 10.357 1.00 92.88 71 ILE A O 1
ATOM 538 N N . ILE A 1 72 ? 2.044 4.388 9.005 1.00 91.25 72 ILE A N 1
ATOM 539 C CA . ILE A 1 72 ? 2.802 5.238 9.933 1.00 91.25 72 ILE A CA 1
ATOM 540 C C . ILE A 1 72 ? 2.086 6.566 10.226 1.00 91.25 72 ILE A C 1
ATOM 542 O O . ILE A 1 72 ? 2.613 7.398 10.958 1.00 91.25 72 ILE A O 1
ATOM 546 N N . GLY A 1 73 ? 0.898 6.764 9.649 1.00 88.31 73 GLY A N 1
ATOM 547 C CA . GLY A 1 73 ? 0.009 7.895 9.902 1.00 88.31 73 GLY A CA 1
ATOM 548 C C . GLY A 1 73 ? -1.256 7.807 9.045 1.00 88.31 73 GLY A C 1
ATOM 549 O O . GLY A 1 73 ? -1.231 7.180 7.982 1.00 88.31 73 GLY A O 1
ATOM 550 N N . ALA A 1 74 ? -2.334 8.436 9.503 1.00 80.50 74 ALA A N 1
ATOM 551 C CA . ALA A 1 74 ? -3.598 8.608 8.786 1.00 80.50 74 ALA A CA 1
ATOM 552 C C . ALA A 1 74 ? -3.887 10.105 8.630 1.00 80.50 74 ALA A C 1
ATOM 554 O O . ALA A 1 74 ? -3.694 10.833 9.630 1.00 80.50 74 ALA A O 1
#

Radius of gyration: 16.04 Å; chains: 1; bounding box: 48×17×38 Å

Organism: NCBI:txid416586

Sequence (74 aa):
MNGIDGLAEALRTGRKRARENAEQKAQRGVIEDGRVRIGARSYPMKAAVDADTSDGSRVWVQIARDGTAVIIGA

Secondary structure (DSSP, 8-state):
--HHHHHHHHHHHHHHHHHHHHHTS-EEEEEETTEEEETTEEEEEEESS-----TT-EEEEEE-TTS-EEEEE-

Foldseek 3Di:
DDVVVVVVVVVVVVVVVVVVVLQVDWDKFFQDPCWTDDPPDTAHEDEPDDEDRDGRDIFTFRQDPVRYTYGPGD